Protein 1Z1S (pdb70)

Sequence (136 aa):
NLYFQGHHMMNAKEILVHSLRRLLENGDARGWCDLFHPEEGVLEFPYAPPGWKKTRFEEGRETIWAHMMRLFPEEHLTVRRFTDVQQFYETADPDLAIGEFHGDGVATVSGGKLAQDYISVLRRTRDGQILLYRDFWNPLRHLEALG

Organism: Pseudomonas aeruginosa (strain ATCC 15692 / DSM 22644 / CIP 104116 / JCM 14847 / LMG 12228 / 1C / PRS 101 / PAO1) (NCBI:txid208964)

Foldseek 3Di:
DVVDDFAAFPLRLVVVLLVCVLVLNQVVNLVQADQQAKEAEPDAPPPDDGIATGSVSSVVVRVCSVQFKNKDKDDWDWDDDPGSQWTWTKIWMWIAGNPVRAIATKIWIWIFGHDRRHTRYTHIYIDNVRVVRRVD

Radius of gyration: 14.61 Å; Cα contacts (8 Å, |Δi|>4): 300; chains: 1; bounding box: 35×46×28 Å

Solvent-accessible surface area: 8040 Å² total; per-residue (Å²): 157,132,187,172,127,64,134,63,47,0,73,84,1,0,76,73,0,9,138,21,20,60,79,21,58,5,74,14,7,0,78,28,0,30,71,136,0,16,5,22,30,41,120,23,6,126,87,105,112,54,106,18,101,14,54,90,54,2,48,64,113,34,135,104,31,64,115,96,32,65,3,164,30,69,134,25,143,51,116,140,45,116,74,95,50,44,2,44,0,73,13,49,0,68,10,61,9,77,127,54,47,14,174,6,36,2,76,26,61,0,25,0,135,6,117,85,17,60,0,51,27,6,80,18,38,20,60,35,126,89,36,81,125,1,73,75

B-factor: mean 23.99, std 10.13, range [10.38, 87.15]

Structure (mmCIF, N/CA/C/O backbone):
data_1Z1S
#
_entry.id   1Z1S
#
_cell.length_a   54.713
_cell.length_b   54.713
_cell.length_c   92.121
_cell.angle_alpha   90.00
_cell.angle_beta   90.00
_cell.angle_gamma   120.00
#
_symmetry.space_group_name_H-M   'P 32 2 1'
#
loop_
_entity.id
_entity.type
_entity.pdbx_description
1 polymer 'Hypothetical Protein PA3332'
2 non-polymer 'MAGNESIUM ION'
3 non-polymer 'TRIETHYLENE GLYCOL'
4 water water
#
loop_
_atom_site.group_PDB
_atom_site.id
_atom_site.type_symbol
_atom_site.label_atom_id
_atom_site.label_alt_id
_atom_site.label_comp_id
_atom_site.label_asym_id
_atom_site.label_entity_id
_atom_site.label_seq_id
_atom_site.pdbx_PDB_ins_code
_atom_site.Cartn_x
_atom_site.Cartn_y
_atom_site.Cartn_z
_atom_site.occupancy
_atom_site.B_iso_or_equiv
_atom_site.auth_seq_id
_atom_site.auth_comp_id
_atom_site.auth_asym_id
_atom_site.auth_atom_id
_atom_site.pdbx_PDB_model_num
ATOM 1 N N . ASN A 1 16 ? 34.665 -10.986 45.183 1.00 28.25 -6 ASN A N 1
ATOM 2 C CA . ASN A 1 16 ? 35.432 -9.754 44.816 1.00 27.94 -6 ASN A CA 1
ATOM 3 C C . ASN A 1 16 ? 34.951 -8.401 45.371 1.00 26.06 -6 ASN A C 1
ATOM 4 O O . ASN A 1 16 ? 35.788 -7.693 45.901 1.00 25.77 -6 ASN A O 1
ATOM 9 N N . LEU A 1 17 ? 33.665 -8.013 45.271 1.00 23.70 -5 LEU A N 1
ATOM 10 C CA . LEU A 1 17 ? 33.271 -6.716 45.905 1.00 22.18 -5 LEU A CA 1
ATOM 11 C C . LEU A 1 17 ? 33.371 -6.765 47.432 1.00 21.52 -5 LEU A C 1
ATOM 12 O O . LEU A 1 17 ? 33.405 -5.714 48.093 1.00 21.02 -5 LEU A O 1
ATOM 17 N N . TYR A 1 18 ? 33.432 -7.978 47.983 1.00 20.91 -4 TYR A N 1
ATOM 18 C CA . TYR A 1 18 ? 33.705 -8.139 49.415 1.00 21.15 -4 TYR A CA 1
ATOM 19 C C . TYR A 1 18 ? 35.190 -8.356 49.676 1.00 21.24 -4 TYR A C 1
ATOM 20 O O . TYR A 1 18 ? 35.608 -8.473 50.825 1.00 21.03 -4 TYR A O 1
ATOM 29 N N . PHE A 1 19 ? 35.977 -8.457 48.604 1.00 21.50 -3 PHE A N 1
ATOM 30 C CA . PHE A 1 19 ? 37.397 -8.774 48.725 1.00 22.63 -3 PHE A CA 1
ATOM 31 C C . PHE A 1 19 ? 38.173 -7.916 47.757 1.00 22.35 -3 PHE A C 1
ATOM 32 O O . PHE A 1 19 ? 38.909 -8.403 46.898 1.00 22.78 -3 PHE A O 1
ATOM 40 N N . GLN A 1 20 ? 37.976 -6.612 47.892 1.00 22.83 -2 GLN A N 1
ATOM 41 C CA . GLN A 1 20 ? 38.542 -5.668 46.948 1.00 23.69 -2 GLN A CA 1
ATOM 42 C C . GLN A 1 20 ? 39.984 -5.381 47.263 1.00 25.03 -2 GLN A C 1
ATOM 43 O O . GLN A 1 20 ? 40.403 -5.409 48.428 1.00 26.77 -2 GLN A O 1
ATOM 49 N N . GLY A 1 21 ? 40.734 -5.194 46.185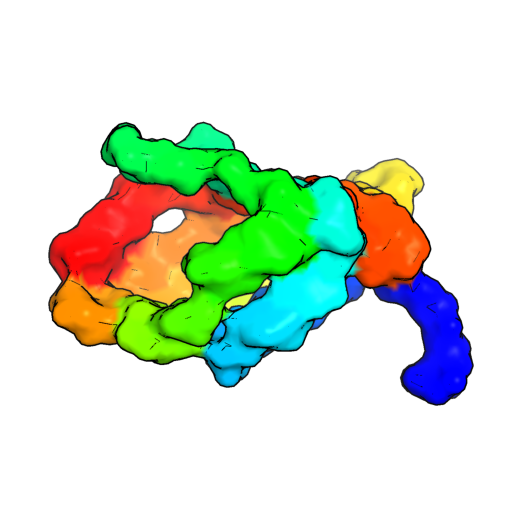 1.00 25.99 -1 GLY A N 1
ATOM 50 C CA . GLY A 1 21 ? 41.944 -4.404 46.200 1.00 25.77 -1 GLY A CA 1
ATOM 51 C C . GLY A 1 21 ? 41.460 -2.970 46.074 1.00 25.40 -1 GLY A C 1
ATOM 52 O O . GLY A 1 21 ? 40.292 -2.703 45.736 1.00 27.23 -1 GLY A O 1
ATOM 53 N N A HIS A 1 22 ? 42.386 -2.055 46.322 0.50 24.51 0 HIS A N 1
ATOM 54 N N B HIS A 1 22 ? 42.307 -2.007 46.370 0.50 24.39 0 HIS A N 1
ATOM 55 C CA A HIS A 1 22 ? 42.118 -0.631 46.267 0.50 22.95 0 HIS A CA 1
ATOM 56 C CA B HIS A 1 22 ? 41.831 -0.634 46.295 0.50 22.56 0 HIS A CA 1
ATOM 57 C C A HIS A 1 22 ? 41.777 -0.193 44.838 0.50 21.89 0 HIS A C 1
ATOM 58 C C B HIS A 1 22 ? 41.424 -0.274 44.847 0.50 21.36 0 HIS A C 1
ATOM 59 O O A HIS A 1 22 ? 42.416 -0.634 43.877 0.50 21.92 0 HIS A O 1
ATOM 60 O O B HIS A 1 22 ? 41.849 -0.941 43.895 0.50 21.32 0 HIS A O 1
ATOM 73 N N A MET A 1 23 ? 40.751 0.649 44.703 0.50 20.60 1 MET A N 1
ATOM 74 N N B MET A 1 23 ? 40.572 0.743 44.690 0.50 19.63 1 MET A N 1
ATOM 75 C CA A MET A 1 23 ? 40.387 1.223 43.403 0.50 18.95 1 MET A CA 1
ATOM 76 C CA B MET A 1 23 ? 40.252 1.282 43.354 0.50 17.74 1 MET A CA 1
ATOM 77 C C A MET A 1 23 ? 41.600 1.889 42.762 0.50 19.57 1 MET A C 1
ATOM 78 C C B MET A 1 23 ? 41.498 1.954 42.754 0.50 18.88 1 MET A C 1
ATOM 79 O O A MET A 1 23 ? 42.473 2.408 43.461 0.50 19.57 1 MET A O 1
ATOM 80 O O B MET A 1 23 ? 42.304 2.534 43.483 0.50 19.11 1 MET A O 1
ATOM 89 N N . ASN A 1 24 ? 41.673 1.859 41.430 1.00 19.07 2 ASN A N 1
ATOM 90 C CA . ASN A 1 24 ? 42.693 2.646 40.724 1.00 19.49 2 ASN A CA 1
ATOM 91 C C . ASN A 1 24 ? 42.088 3.992 40.346 1.00 18.56 2 ASN A C 1
ATOM 92 O O . ASN A 1 24 ? 40.886 4.229 40.561 1.00 18.64 2 ASN A O 1
ATOM 97 N N . ALA A 1 25 ? 42.910 4.882 39.801 1.00 18.73 3 ALA A N 1
ATOM 98 C CA . ALA A 1 25 ? 42.428 6.247 39.556 1.00 18.27 3 ALA A CA 1
ATOM 99 C C . ALA A 1 25 ? 41.286 6.310 38.523 1.00 18.91 3 ALA A C 1
ATOM 100 O O . ALA A 1 25 ? 40.370 7.099 38.674 1.00 17.84 3 ALA A O 1
ATOM 102 N N . LYS A 1 26 ? 41.339 5.484 37.478 1.00 18.57 4 LYS A N 1
ATOM 103 C CA . LYS A 1 26 ? 40.228 5.436 36.512 1.00 19.08 4 LYS A CA 1
ATOM 104 C C . LYS A 1 26 ? 38.908 5.075 37.180 1.00 18.43 4 LYS A C 1
ATOM 105 O O . LYS A 1 26 ? 37.881 5.741 36.996 1.00 18.26 4 LYS A O 1
ATOM 111 N N . GLU A 1 27 ? 38.945 4.009 37.978 1.00 18.21 5 GLU A N 1
ATOM 112 C CA . GLU A 1 27 ? 37.762 3.547 38.695 1.00 18.79 5 GLU A CA 1
ATOM 113 C C . GLU A 1 27 ? 37.201 4.634 39.629 1.00 17.64 5 GLU A C 1
ATOM 114 O O . GLU A 1 27 ? 35.991 4.831 39.717 1.00 18.76 5 GLU A O 1
ATOM 120 N N . ILE A 1 28 ? 38.097 5.339 40.315 1.00 16.91 6 ILE A N 1
ATOM 121 C CA . ILE A 1 28 ? 37.663 6.385 41.236 1.00 17.57 6 ILE A CA 1
ATOM 122 C C . ILE A 1 28 ? 36.998 7.528 40.477 1.00 16.55 6 ILE A C 1
ATOM 123 O O . ILE A 1 28 ? 35.950 8.046 40.901 1.00 16.73 6 ILE A O 1
ATOM 128 N N . LEU A 1 29 ? 37.591 7.941 39.357 1.00 16.76 7 LEU A N 1
ATOM 129 C CA . LEU A 1 29 ? 36.958 9.036 38.639 1.00 16.51 7 LEU A CA 1
ATOM 130 C C . LEU A 1 29 ? 35.541 8.676 38.188 1.00 16.64 7 LEU A C 1
ATOM 131 O O . LEU A 1 29 ? 34.611 9.435 38.395 1.00 16.61 7 LEU A O 1
ATOM 136 N N . VAL A 1 30 ? 35.373 7.502 37.583 1.00 16.25 8 VAL A N 1
ATOM 137 C CA . VAL A 1 30 ? 34.056 7.099 37.088 1.00 16.92 8 VAL A CA 1
ATOM 138 C C . VAL A 1 30 ? 33.049 7.011 38.236 1.00 16.52 8 VAL A C 1
ATOM 139 O O . VAL A 1 30 ? 31.925 7.516 38.123 1.00 17.38 8 VAL A O 1
ATOM 143 N N . HIS A 1 31 ? 33.472 6.410 39.355 1.00 16.45 9 HIS A N 1
ATOM 144 C CA . HIS A 1 31 ? 32.593 6.245 40.514 1.00 17.32 9 HIS A CA 1
ATOM 145 C C . HIS A 1 31 ? 32.216 7.612 41.085 1.00 17.12 9 HIS A C 1
ATOM 146 O O . HIS A 1 31 ? 31.046 7.891 41.394 1.00 17.95 9 HIS A O 1
ATOM 153 N N . SER A 1 32 ? 33.215 8.483 41.205 1.00 16.93 10 SER A N 1
ATOM 154 C CA . SER A 1 32 ? 32.975 9.816 41.718 1.00 16.90 10 SER A CA 1
ATOM 155 C C . SER A 1 32 ? 31.910 10.585 40.907 1.00 16.41 10 SER A C 1
ATOM 156 O O . SER A 1 32 ? 31.030 11.263 41.473 1.00 16.74 10 SER A O 1
ATOM 159 N N . LEU A 1 33 ? 31.977 10.486 39.574 1.00 16.39 11 LEU A N 1
ATOM 160 C CA . LEU A 1 33 ? 30.995 11.175 38.729 1.00 16.51 11 LEU A CA 1
ATOM 161 C C . LEU A 1 33 ? 29.573 10.627 38.953 1.00 17.14 11 LEU A C 1
ATOM 162 O O . LEU A 1 33 ? 28.608 11.403 38.966 1.00 16.93 11 LEU A O 1
ATOM 167 N N A ARG A 1 34 ? 29.445 9.312 39.136 0.50 17.40 12 ARG A N 1
ATOM 168 N N B ARG A 1 34 ? 29.451 9.312 39.143 0.50 17.51 12 ARG A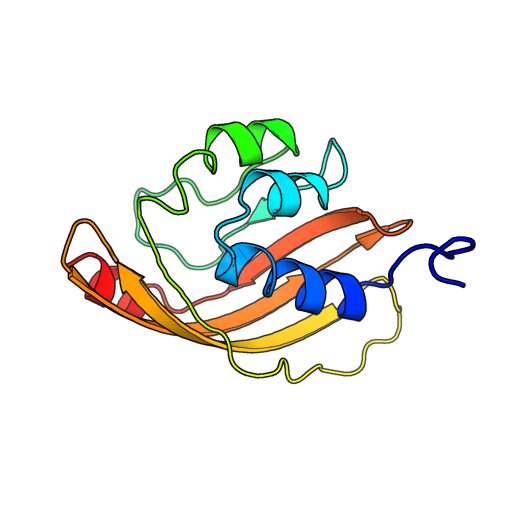 N 1
ATOM 169 C CA A ARG A 1 34 ? 28.136 8.738 39.439 0.50 17.95 12 ARG A CA 1
ATOM 170 C CA B ARG A 1 34 ? 28.153 8.711 39.454 0.50 18.18 12 ARG A CA 1
ATOM 171 C C A ARG A 1 34 ? 27.589 9.305 40.747 0.50 17.55 12 ARG A C 1
ATOM 172 C C B ARG A 1 34 ? 27.590 9.280 40.749 0.50 17.69 12 ARG A C 1
ATOM 173 O O A ARG A 1 34 ? 26.402 9.656 40.840 0.50 18.24 12 ARG A O 1
ATOM 174 O O B ARG A 1 34 ? 26.397 9.603 40.835 0.50 18.43 12 ARG A O 1
ATOM 189 N N . LEU A 1 35 ? 28.459 9.421 41.748 1.00 17.06 13 LEU A N 1
ATOM 190 C CA . LEU A 1 35 ? 28.039 9.995 43.044 1.00 17.65 13 LEU A CA 1
ATOM 191 C C . LEU A 1 35 ? 27.516 11.407 42.862 1.00 17.89 13 LEU A C 1
ATOM 192 O O . LEU A 1 35 ? 26.486 11.786 43.443 1.00 18.45 13 LEU A O 1
ATOM 197 N N . LEU A 1 36 ? 28.183 12.202 42.033 1.00 17.17 14 LEU A N 1
ATOM 198 C CA . LEU A 1 36 ? 27.674 13.554 41.792 1.00 17.31 14 LEU A CA 1
ATOM 199 C C . LEU A 1 36 ? 26.316 13.526 41.080 1.00 17.34 14 LEU A C 1
ATOM 200 O O . LEU A 1 36 ? 25.404 14.290 41.426 1.00 16.99 14 LEU A O 1
ATOM 205 N N . GLU A 1 37 ? 26.170 12.632 40.101 1.00 16.77 15 GLU A N 1
ATOM 206 C CA . GLU A 1 37 ? 24.876 12.447 39.414 1.00 17.67 15 GLU A CA 1
ATOM 207 C C . GLU A 1 37 ? 23.769 12.148 40.427 1.00 18.26 15 GLU A C 1
ATOM 208 O O . GLU A 1 37 ? 22.646 12.637 40.293 1.00 19.30 15 GLU A O 1
ATOM 214 N N . ASN A 1 38 ? 24.103 11.363 41.445 1.00 17.63 16 ASN A N 1
ATOM 215 C CA . ASN A 1 38 ? 23.161 11.012 42.498 1.00 18.41 16 ASN A CA 1
ATOM 216 C C . ASN A 1 38 ? 22.955 12.072 43.565 1.00 18.35 16 ASN A C 1
ATOM 217 O O . ASN A 1 38 ? 22.163 11.863 44.490 1.00 19.13 16 ASN A O 1
ATOM 222 N N . GLY A 1 39 ? 23.701 13.172 43.492 1.00 18.59 17 GLY A N 1
ATOM 223 C CA . GLY A 1 39 ? 23.635 14.181 44.540 1.00 18.26 17 GLY A CA 1
ATOM 224 C C . GLY A 1 39 ? 24.270 13.749 45.847 1.00 18.26 17 GLY A C 1
ATOM 225 O O . GLY A 1 39 ? 23.987 14.336 46.903 1.00 19.40 17 GLY A O 1
ATOM 226 N N . ASP A 1 40 ? 25.110 12.716 45.798 1.00 18.01 18 ASP A N 1
ATOM 227 C CA . ASP A 1 40 ? 25.689 12.153 47.014 1.00 17.92 18 ASP A CA 1
ATOM 228 C C . ASP A 1 40 ? 26.971 12.895 47.329 1.00 18.05 18 ASP A C 1
ATOM 229 O O . ASP A 1 40 ? 28.073 12.377 47.125 1.00 18.38 18 ASP A O 1
ATOM 234 N N . ALA A 1 41 ? 26.821 14.124 47.833 1.00 18.14 19 ALA A N 1
ATOM 235 C CA . ALA A 1 41 ? 27.990 14.938 48.155 1.00 18.30 19 ALA A CA 1
ATOM 236 C C . ALA A 1 41 ? 28.875 14.287 49.231 1.00 17.70 19 ALA A C 1
ATOM 237 O O . ALA A 1 41 ? 30.105 14.349 49.118 1.00 17.87 19 ALA A O 1
ATOM 239 N N . ARG A 1 42 ? 28.251 13.708 50.263 1.00 17.92 20 ARG A N 1
ATOM 240 C CA . ARG A 1 42 ? 29.031 13.083 51.329 1.00 17.42 20 ARG A CA 1
ATOM 241 C C . ARG A 1 42 ? 29.834 11.919 50.795 1.00 17.38 20 ARG A C 1
ATOM 242 O O . ARG A 1 42 ? 31.014 11.780 51.142 1.00 18.07 20 ARG A O 1
ATOM 250 N N . GLY A 1 43 ? 29.228 11.101 49.930 1.00 16.92 21 GLY A N 1
ATOM 251 C CA . GLY A 1 43 ? 29.936 9.931 49.384 1.00 17.32 21 GLY A CA 1
ATOM 252 C C . GLY A 1 43 ? 31.086 10.339 48.482 1.00 17.00 21 GLY A C 1
ATOM 253 O O . GLY A 1 43 ? 32.122 9.669 48.420 1.00 17.43 21 GLY A O 1
ATOM 254 N N . TRP A 1 44 ? 30.878 11.443 47.769 1.00 16.62 22 TRP A N 1
ATOM 255 C CA . TRP A 1 44 ? 31.918 11.992 46.900 1.00 16.85 22 TRP A CA 1
ATOM 256 C C . TRP A 1 44 ? 33.129 12.444 47.741 1.00 15.85 22 TRP A C 1
ATOM 257 O O . TRP A 1 44 ? 34.273 12.054 47.479 1.00 16.10 22 TRP A O 1
ATOM 268 N N . CYS A 1 45 ? 32.860 13.219 48.785 1.00 16.83 23 CYS A N 1
ATOM 269 C CA . CYS A 1 45 ? 33.940 13.672 49.676 1.00 16.52 23 CYS A CA 1
ATOM 270 C C . CYS A 1 45 ? 34.650 12.473 50.316 1.00 16.77 23 CYS A C 1
ATOM 271 O O . CYS A 1 45 ? 35.877 12.514 50.517 1.00 17.36 23 CYS A O 1
ATOM 274 N N . ASP A 1 46 ? 33.882 11.420 50.627 1.00 16.99 24 ASP A N 1
ATOM 275 C CA . ASP A 1 46 ? 34.446 10.218 51.266 1.00 17.13 24 ASP A CA 1
ATOM 276 C C . ASP A 1 46 ? 35.542 9.580 50.423 1.00 17.62 24 ASP A C 1
ATOM 277 O O . ASP A 1 46 ? 36.363 8.839 50.947 1.00 17.51 24 ASP A O 1
ATOM 282 N N . LEU A 1 47 ? 35.556 9.865 49.117 1.00 16.91 25 LEU A N 1
ATOM 283 C CA . LEU A 1 47 ? 36.553 9.266 48.228 1.00 16.80 25 LEU A CA 1
ATOM 284 C C . LEU A 1 47 ? 37.925 9.878 48.392 1.00 17.04 25 LEU A C 1
ATOM 285 O O . LEU A 1 47 ? 38.918 9.321 47.921 1.00 16.94 25 LEU A O 1
ATOM 290 N N . PHE A 1 48 ? 37.976 11.051 49.018 1.00 16.74 26 PHE A N 1
ATOM 291 C CA . PHE A 1 48 ? 39.248 11.715 49.260 1.00 16.78 26 PHE A CA 1
ATOM 292 C C . PHE A 1 48 ? 40.038 11.146 50.430 1.00 17.61 26 PHE A C 1
ATOM 293 O O . PHE A 1 48 ? 39.483 10.745 51.444 1.00 18.68 26 PHE A O 1
ATOM 301 N N . HIS A 1 49 ? 41.359 11.101 50.264 1.00 17.11 27 HIS A N 1
ATOM 302 C CA . HIS A 1 49 ? 42.261 10.893 51.402 1.00 17.97 27 HIS A CA 1
ATOM 303 C C . HIS A 1 49 ? 41.979 12.013 52.406 1.00 17.25 27 HIS A C 1
ATOM 304 O O . HIS A 1 49 ? 41.580 13.104 52.025 1.00 17.56 27 HIS A O 1
ATOM 311 N N . PRO A 1 50 ? 42.182 11.756 53.705 1.00 17.77 28 PRO A N 1
ATOM 312 C CA . PRO A 1 50 ? 41.970 12.833 54.684 1.00 17.97 28 PRO A CA 1
ATOM 313 C C . PRO A 1 50 ? 42.694 14.154 54.358 1.00 18.41 28 PRO A C 1
ATOM 314 O O . PRO A 1 50 ? 42.165 15.247 54.643 1.00 18.23 28 PRO A O 1
ATOM 318 N N A GLU A 1 51 ? 43.859 14.039 53.729 0.50 18.58 29 GLU A N 1
ATOM 319 N N B GLU A 1 51 ? 43.879 14.062 53.765 0.50 18.67 29 GLU A N 1
ATOM 320 C CA A GLU A 1 51 ? 44.666 15.200 53.326 0.50 19.37 29 GLU A CA 1
ATOM 321 C CA B GLU A 1 51 ? 44.611 15.265 53.334 0.50 19.33 29 GLU A CA 1
ATOM 322 C C A GLU A 1 51 ? 44.507 15.519 51.836 0.50 19.07 29 GLU A C 1
ATOM 323 C C B GLU A 1 51 ? 44.568 15.436 51.812 0.50 19.13 29 GLU A C 1
ATOM 324 O O A GLU A 1 51 ? 45.265 16.318 51.283 0.50 18.87 29 GLU A O 1
ATOM 325 O O B GLU A 1 51 ? 45.462 16.044 51.217 0.50 19.04 29 GLU A O 1
ATOM 336 N N . GLY A 1 52 ? 43.516 14.895 51.197 1.00 18.85 30 GLY A N 1
ATOM 337 C CA . GLY A 1 52 ? 43.297 15.057 49.738 1.00 18.11 30 GLY A CA 1
ATOM 338 C C . GLY A 1 52 ? 42.971 16.486 49.365 1.00 17.73 30 GLY A C 1
ATOM 339 O O . GLY A 1 52 ? 42.448 17.263 50.184 1.00 17.77 30 GLY A O 1
ATOM 340 N N . VAL A 1 53 ? 43.259 16.824 48.106 1.00 17.15 31 VAL A N 1
ATOM 341 C CA . VAL A 1 53 ? 43.133 18.193 47.632 1.00 17.56 31 VAL A CA 1
ATOM 342 C C . VAL A 1 53 ? 42.247 18.243 46.383 1.00 17.34 31 VAL A C 1
ATOM 343 O O . VAL A 1 53 ? 42.361 17.395 45.497 1.00 16.50 31 VAL A O 1
ATOM 347 N N . LEU A 1 54 ? 41.361 19.229 46.352 1.00 16.33 32 LEU A N 1
ATOM 348 C CA . LEU A 1 54 ? 40.564 19.543 45.149 1.00 16.88 32 LEU A CA 1
ATOM 349 C C . LEU A 1 54 ? 40.996 20.917 44.632 1.00 17.64 32 LEU A C 1
ATOM 350 O O . LEU A 1 54 ? 41.059 21.895 45.409 1.00 18.12 32 LEU A O 1
ATOM 355 N N . GLU A 1 55 ? 41.268 21.007 43.331 1.00 16.99 33 GLU A N 1
ATOM 356 C CA . GLU A 1 55 ? 41.749 22.249 42.695 1.00 18.37 33 GLU A CA 1
ATOM 357 C C . GLU A 1 55 ? 40.905 22.521 41.463 1.00 17.34 33 GLU A C 1
ATOM 358 O O . GLU A 1 55 ? 40.609 21.579 40.705 1.00 17.09 33 GLU A O 1
ATOM 364 N N . PHE A 1 56 ? 40.584 23.797 41.234 1.00 16.84 34 PHE A N 1
ATOM 365 C CA . PHE A 1 56 ? 40.014 24.234 39.961 1.00 17.27 34 PHE A CA 1
ATOM 366 C C . PHE A 1 56 ? 41.001 25.153 39.281 1.00 17.28 34 PHE A C 1
ATOM 367 O O . PHE A 1 56 ? 41.083 26.335 39.637 1.00 19.23 34 PHE A O 1
ATOM 375 N N . PRO A 1 57 ? 41.774 24.647 38.314 1.00 15.60 35 PRO A N 1
ATOM 376 C CA . PRO A 1 57 ? 42.754 25.544 37.687 1.00 16.20 35 PRO A CA 1
ATOM 377 C C . PRO A 1 57 ? 42.158 26.749 36.986 1.00 16.01 35 PRO A C 1
ATOM 378 O O . PRO A 1 57 ? 42.825 27.793 36.915 1.00 16.72 35 PRO A O 1
ATOM 382 N N . TYR A 1 58 ? 40.960 26.610 36.424 1.00 15.85 36 TYR A N 1
ATOM 383 C CA . TYR A 1 58 ? 40.292 27.715 35.727 1.00 15.65 36 TYR A CA 1
ATOM 384 C C . TYR A 1 58 ? 38.989 27.974 36.451 1.00 18.72 36 TYR A C 1
ATOM 385 O O . TYR A 1 58 ? 38.138 27.058 36.554 1.00 20.85 36 TYR A O 1
ATOM 394 N N . ALA A 1 59 ? 38.807 29.168 36.972 1.00 19.32 37 ALA A N 1
ATOM 395 C CA . ALA A 1 59 ? 37.606 29.435 37.745 1.00 19.56 37 ALA A CA 1
ATOM 396 C C . ALA A 1 59 ? 37.234 30.883 37.574 1.00 20.25 37 ALA A C 1
ATOM 397 O O . ALA A 1 59 ? 38.062 31.713 37.154 1.00 22.07 37 ALA A O 1
ATOM 399 N N . PRO A 1 60 ? 35.980 31.216 37.839 1.00 20.65 38 PRO A N 1
ATOM 400 C CA . PRO A 1 60 ? 35.681 32.656 37.815 1.00 20.44 38 PRO A CA 1
ATOM 401 C C . PRO A 1 60 ? 36.621 33.423 38.781 1.00 21.3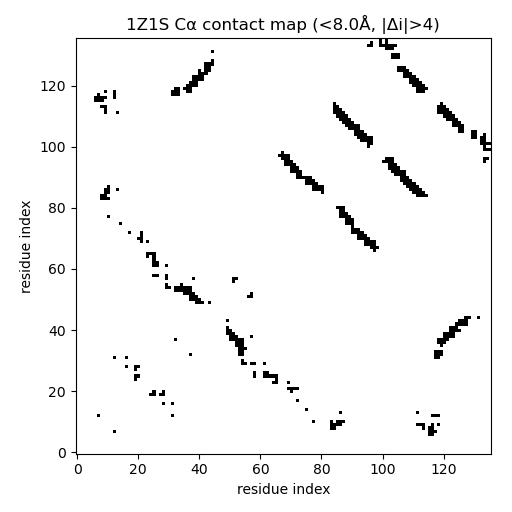1 38 PRO A C 1
ATOM 402 O O . PRO A 1 60 ? 37.031 32.872 39.812 1.00 19.57 38 PRO A O 1
ATOM 406 N N . PRO A 1 61 ? 36.974 34.687 38.443 1.00 21.59 39 PRO A N 1
ATOM 407 C CA . PRO A 1 61 ? 37.833 35.412 39.392 1.00 21.09 39 PRO A CA 1
ATOM 408 C C . PRO A 1 61 ? 37.089 35.631 40.698 1.00 19.30 39 PRO A C 1
ATOM 409 O O . PRO A 1 61 ? 35.863 35.748 40.712 1.00 19.68 39 PRO A O 1
ATOM 413 N N . GLY A 1 62 ? 37.823 35.611 41.799 1.00 18.19 40 GLY A N 1
ATOM 414 C CA . GLY A 1 62 ? 37.196 35.851 43.091 1.00 17.97 40 GLY A CA 1
ATOM 415 C C . GLY A 1 62 ? 36.753 34.602 43.810 1.00 18.21 40 GLY A C 1
ATOM 416 O O . GLY A 1 62 ? 36.273 34.674 44.949 1.00 19.15 40 GLY A O 1
ATOM 417 N N . TRP A 1 63 ? 36.884 33.457 43.144 1.00 18.53 41 TRP A N 1
ATOM 418 C CA . TRP A 1 63 ? 36.541 32.191 43.761 1.00 18.51 41 TRP A CA 1
ATOM 419 C C . TRP A 1 63 ? 37.725 31.582 44.494 1.00 18.80 41 TRP A C 1
ATOM 420 O O . TRP A 1 63 ? 38.888 31.858 44.131 1.00 19.55 41 TRP A O 1
ATOM 431 N N A LYS A 1 64 ? 37.460 30.767 45.516 0.50 18.22 42 LYS A N 1
ATOM 432 N N B LYS A 1 64 ? 37.437 30.780 45.526 0.50 18.18 42 LYS A N 1
ATOM 433 C CA A LYS A 1 64 ? 38.521 29.971 46.129 0.50 18.05 42 LYS A CA 1
ATOM 434 C CA B LYS A 1 64 ? 38.439 29.899 46.116 0.50 18.03 42 LYS A CA 1
ATOM 435 C C A LYS A 1 64 ? 38.694 28.711 45.309 0.50 18.07 42 LYS A C 1
ATOM 436 C C B LYS A 1 64 ? 38.661 28.771 45.140 0.50 18.27 42 LYS A C 1
ATOM 437 O O A LYS A 1 64 ? 37.727 27.960 45.118 0.50 17.59 42 LYS A O 1
ATOM 438 O O B LYS A 1 64 ? 37.699 28.156 44.662 0.50 18.15 42 LYS A O 1
ATOM 449 N N . THR A 1 65 ? 39.916 28.481 44.825 1.00 17.28 43 THR A N 1
ATOM 450 C CA . THR A 1 65 ? 40.172 27.455 43.807 1.00 17.58 43 THR A CA 1
ATOM 451 C C . THR A 1 65 ? 41.047 26.275 44.243 1.00 16.93 43 THR A C 1
ATOM 452 O O . THR A 1 65 ? 41.466 25.446 43.423 1.00 18.08 43 THR A O 1
ATOM 456 N N . ARG A 1 66 ? 41.337 26.196 45.530 1.00 15.26 44 ARG A N 1
ATOM 457 C CA . ARG A 1 66 ? 42.017 25.024 46.069 1.00 16.24 44 ARG A CA 1
ATOM 458 C C . ARG A 1 66 ? 41.466 24.760 47.456 1.00 15.96 44 ARG A C 1
ATOM 459 O O . ARG A 1 66 ? 41.355 25.672 48.248 1.00 16.07 44 ARG A O 1
ATOM 467 N N . PHE A 1 67 ? 41.129 23.500 47.730 1.00 14.98 45 PHE A N 1
ATOM 468 C CA . PHE A 1 67 ? 40.558 23.066 49.008 1.00 15.70 45 PHE A CA 1
ATOM 469 C C . PHE A 1 67 ? 41.388 21.907 49.507 1.00 16.13 45 PHE A C 1
ATOM 470 O O . PHE A 1 67 ? 41.495 20.875 48.822 1.00 16.84 45 PHE A O 1
ATOM 478 N N A GLU A 1 68 ? 42.017 22.083 50.665 0.50 15.84 46 GLU A N 1
ATOM 479 N N B GLU A 1 68 ? 42.003 22.071 50.684 0.50 16.62 46 GLU A N 1
ATOM 480 C CA A GLU A 1 68 ? 42.869 21.039 51.207 0.50 16.25 46 GLU A CA 1
ATOM 481 C CA B GLU A 1 68 ? 42.941 21.078 51.227 0.50 17.85 46 GLU A CA 1
ATOM 482 C C A GLU A 1 68 ? 42.176 20.354 52.354 0.50 16.80 46 GLU A C 1
ATOM 483 C C B GLU A 1 68 ? 42.335 20.331 52.419 0.50 17.60 46 GLU A C 1
ATOM 484 O O A GLU A 1 68 ? 41.728 21.013 53.309 0.50 17.24 46 GLU A O 1
ATOM 485 O O B GLU A 1 68 ? 42.096 20.932 53.483 0.50 17.81 46 GLU A O 1
ATOM 496 N N . GLY A 1 69 ? 42.087 19.036 52.234 1.00 17.53 47 GLY A N 1
ATOM 497 C CA . GLY A 1 69 ? 41.575 18.163 53.295 1.00 17.67 47 GLY A CA 1
ATOM 498 C C . GLY A 1 69 ? 40.175 17.707 52.970 1.00 18.16 47 GLY A C 1
ATOM 499 O O . GLY A 1 69 ? 39.347 18.493 52.547 1.00 18.18 47 GLY A O 1
ATOM 500 N N . ARG A 1 70 ? 39.914 16.420 53.201 1.00 17.74 48 ARG A N 1
ATOM 501 C CA . ARG A 1 70 ? 38.607 15.851 52.903 1.00 18.02 48 ARG A CA 1
ATOM 502 C C . ARG A 1 70 ? 37.484 16.624 53.563 1.00 17.53 48 ARG A C 1
ATOM 503 O O . ARG A 1 70 ? 36.473 16.886 52.939 1.00 17.08 48 ARG A O 1
ATOM 511 N N . GLU A 1 71 ? 37.670 16.982 54.831 1.00 18.40 49 GLU A N 1
ATOM 512 C CA . GLU A 1 71 ? 36.570 17.587 55.552 1.00 17.98 49 GLU A CA 1
ATOM 513 C C . GLU A 1 71 ? 36.413 19.066 55.252 1.00 18.50 49 GLU A C 1
ATOM 514 O O . GLU A 1 71 ? 35.321 19.608 55.393 1.00 19.67 49 GLU A O 1
ATOM 520 N N . THR A 1 72 ? 37.502 19.712 54.830 1.00 19.07 50 THR A N 1
ATOM 521 C CA . THR A 1 72 ? 37.408 21.051 54.256 1.00 18.96 50 THR A CA 1
ATOM 522 C C . THR A 1 72 ? 36.583 21.037 52.967 1.00 19.19 50 THR A C 1
ATOM 523 O O . THR A 1 72 ? 35.716 21.890 52.766 1.00 19.26 50 THR A O 1
ATOM 527 N N . ILE A 1 73 ? 36.831 20.043 52.114 1.00 17.94 51 ILE A N 1
ATOM 528 C CA . ILE A 1 73 ? 36.012 19.838 50.920 1.00 18.82 51 ILE A CA 1
ATOM 529 C C . ILE A 1 73 ? 34.541 19.627 51.293 1.00 19.03 51 ILE A C 1
ATOM 530 O O . ILE A 1 73 ? 33.644 20.283 50.736 1.00 19.60 51 ILE A O 1
ATOM 535 N N . TRP A 1 74 ? 34.279 18.776 52.286 1.00 17.72 52 TRP A N 1
ATOM 536 C CA . TRP A 1 74 ? 32.910 18.578 52.740 1.00 18.85 52 TRP A CA 1
ATOM 537 C C . TRP A 1 74 ? 32.262 19.875 53.205 1.00 20.33 52 TRP A C 1
ATOM 538 O O . TRP A 1 74 ? 31.103 20.141 52.901 1.00 21.09 52 TRP A O 1
ATOM 549 N N . ALA A 1 75 ? 32.999 20.676 53.967 1.00 21.01 53 ALA A N 1
ATOM 550 C CA . ALA A 1 75 ? 32.411 21.910 54.507 1.00 22.11 53 ALA A CA 1
ATOM 551 C C . ALA A 1 75 ? 31.845 22.775 53.398 1.00 23.03 53 ALA A C 1
ATOM 552 O O . ALA A 1 75 ? 30.915 23.561 53.618 1.00 23.57 53 ALA A O 1
ATOM 554 N N . HIS A 1 76 ? 32.447 22.646 52.224 1.00 22.75 54 HIS A N 1
ATOM 555 C CA . HIS A 1 76 ? 32.052 23.411 51.051 1.00 24.01 54 HIS A CA 1
ATOM 556 C C . HIS A 1 76 ? 31.194 22.637 50.035 1.00 24.02 54 HIS A C 1
ATOM 557 O O . HIS A 1 76 ? 30.864 23.174 48.989 1.00 22.67 54 HIS A O 1
ATOM 564 N N A MET A 1 77 ? 30.841 21.390 50.350 0.50 24.15 55 MET A N 1
ATOM 565 N N B MET A 1 77 ? 30.830 21.397 50.357 0.50 24.94 55 MET A N 1
ATOM 566 C CA A MET A 1 77 ? 30.067 20.531 49.429 0.50 24.51 55 MET A CA 1
ATOM 567 C CA B MET A 1 77 ? 30.072 20.554 49.419 0.50 25.84 55 MET A CA 1
ATOM 568 C C A MET A 1 77 ? 28.683 20.125 49.901 0.50 26.31 55 MET A C 1
ATOM 569 C C B MET A 1 77 ? 28.736 20.017 49.933 0.50 27.12 55 MET A C 1
ATOM 570 O O A MET A 1 77 ? 27.883 19.629 49.101 0.50 26.91 55 MET A O 1
ATOM 571 O O B MET A 1 77 ? 28.008 19.351 49.187 0.50 27.40 55 MET A O 1
ATOM 580 N N . ARG A 1 78 ? 28.408 20.307 51.188 1.00 27.43 56 ARG A N 1
ATOM 581 C CA . ARG A 1 78 ? 27.173 19.801 51.814 1.00 29.57 56 ARG A CA 1
ATOM 582 C C . ARG A 1 78 ? 25.910 20.027 50.971 1.00 30.00 56 ARG A C 1
ATOM 583 O O . ARG A 1 78 ? 25.098 19.115 50.810 1.00 31.95 56 ARG A O 1
ATOM 591 N N . LEU A 1 79 ? 25.749 21.236 50.445 1.00 30.26 57 LEU A N 1
ATOM 592 C CA . LEU A 1 79 ? 24.489 21.618 49.805 1.00 30.01 57 LEU A CA 1
ATOM 593 C C . LEU A 1 79 ? 24.496 21.417 48.277 1.00 29.50 57 LEU A C 1
ATOM 594 O O . LEU A 1 79 ? 23.658 21.960 47.559 1.00 29.43 57 LEU A O 1
ATOM 599 N N . PHE A 1 80 ? 25.442 20.626 47.785 1.00 28.46 58 PHE A N 1
ATOM 600 C CA . PHE A 1 80 ? 25.610 20.453 46.340 1.00 27.43 58 PHE A CA 1
ATOM 601 C C . PHE A 1 80 ? 24.311 20.074 45.644 1.00 27.18 58 PHE A C 1
ATOM 602 O O . PHE A 1 80 ? 23.974 20.692 44.640 1.00 25.90 58 PHE A O 1
ATOM 610 N N . PRO A 1 81 ? 23.582 19.055 46.152 1.00 28.11 59 PRO A N 1
ATOM 611 C CA . PRO A 1 81 ? 22.377 18.665 45.414 1.00 28.96 59 PRO A CA 1
ATOM 612 C C . PRO A 1 81 ? 21.295 19.739 45.332 1.00 29.02 59 PRO A C 1
ATOM 613 O O . PRO A 1 81 ? 20.443 19.683 44.441 1.00 30.33 59 PRO A O 1
ATOM 617 N N A GLU A 1 82 ? 21.342 20.710 46.239 0.50 29.03 60 GLU A N 1
ATOM 618 N N B GLU A 1 82 ? 21.319 20.704 46.243 0.50 29.24 60 GLU A N 1
ATOM 619 C CA A GLU A 1 82 ? 20.408 21.838 46.229 0.50 28.79 60 GLU A CA 1
ATOM 620 C CA B GLU A 1 82 ? 20.357 21.800 46.187 0.50 29.29 60 GLU A CA 1
ATOM 621 C C A GLU A 1 82 ? 20.835 22.952 45.267 0.50 28.25 60 GLU A C 1
ATOM 622 C C B GLU A 1 82 ? 20.730 22.823 45.099 0.50 28.47 60 GLU A C 1
ATOM 623 O O A GLU A 1 82 ? 20.153 23.972 45.129 0.50 28.16 60 GLU A O 1
ATOM 624 O O B GLU A 1 82 ? 19.898 23.645 44.709 0.50 28.40 60 GLU A O 1
ATOM 635 N N . HIS A 1 83 ? 21.970 22.759 44.606 1.00 27.65 61 HIS A N 1
ATOM 636 C CA . HIS A 1 83 ? 22.487 23.756 43.664 1.00 26.86 61 HIS A CA 1
ATOM 637 C C . HIS A 1 83 ? 22.614 23.272 42.227 1.00 26.24 61 HIS A C 1
ATOM 638 O O . HIS A 1 83 ? 22.638 24.086 41.298 1.00 26.10 61 HIS A O 1
ATOM 645 N N . LEU A 1 84 ? 22.725 21.957 42.048 1.00 24.67 62 LEU A N 1
ATOM 646 C CA . LEU A 1 84 ? 23.029 21.393 40.734 1.00 24.07 62 LEU A CA 1
ATOM 647 C C . LEU A 1 84 ? 22.497 19.981 40.608 1.00 23.80 62 LEU A C 1
ATOM 648 O O . LEU A 1 84 ? 22.635 19.174 41.531 1.00 23.32 62 LEU A O 1
ATOM 653 N N . THR A 1 85 ? 21.860 19.707 39.475 1.00 22.80 63 THR A N 1
ATOM 654 C CA . THR A 1 85 ? 21.576 18.351 39.037 1.00 23.45 63 THR A CA 1
ATOM 655 C C . THR A 1 85 ? 22.377 18.217 37.744 1.00 21.99 63 THR A C 1
ATOM 656 O O . THR A 1 85 ? 22.387 19.134 36.908 1.00 22.06 63 THR A O 1
ATOM 660 N N . VAL A 1 86 ? 23.082 17.106 37.596 1.00 20.77 64 VAL A N 1
ATOM 661 C CA . VAL A 1 86 ? 24.010 16.961 36.481 1.00 20.15 64 VAL A CA 1
ATOM 662 C C . VAL A 1 86 ? 24.110 15.512 36.040 1.00 19.50 64 VAL A C 1
ATOM 663 O O . VAL A 1 86 ? 23.981 14.585 36.864 1.00 19.40 64 VAL A O 1
ATOM 667 N N A ARG A 1 87 ? 24.308 15.323 34.740 0.50 18.83 65 ARG A N 1
ATOM 668 N N B ARG A 1 87 ? 24.298 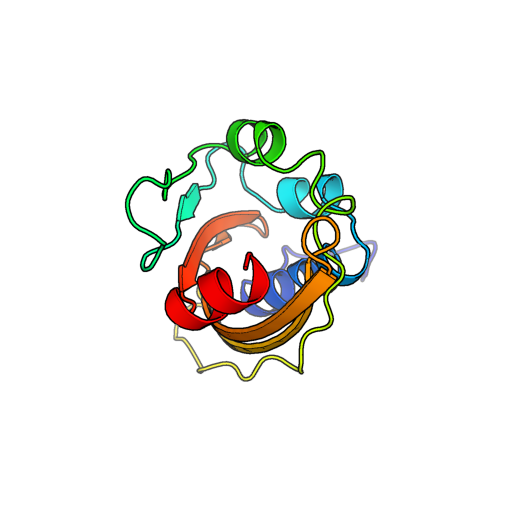15.309 34.742 0.50 19.00 65 ARG A N 1
ATOM 669 C CA A ARG A 1 87 ? 24.578 14.019 34.141 0.50 18.57 65 ARG A CA 1
ATOM 670 C CA B ARG A 1 87 ? 24.591 13.991 34.189 0.50 18.88 65 ARG A CA 1
ATOM 671 C C A ARG A 1 87 ? 25.854 14.132 33.309 0.50 17.91 65 ARG A C 1
ATOM 672 C C B ARG A 1 87 ? 25.824 14.102 33.290 0.50 18.09 65 ARG A C 1
ATOM 673 O O A ARG A 1 87 ? 26.022 15.096 32.569 0.50 18.21 65 ARG A O 1
ATOM 674 O O B ARG A 1 87 ? 25.927 15.028 32.489 0.50 18.33 65 ARG A O 1
ATOM 689 N N . PHE A 1 88 ? 26.747 13.158 33.429 1.00 17.46 66 PHE A N 1
ATOM 690 C CA . PHE A 1 88 ? 28.003 13.179 32.659 1.00 17.41 66 PHE A CA 1
ATOM 691 C C . PHE A 1 88 ? 28.044 12.104 31.575 1.00 18.53 66 PHE A C 1
ATOM 692 O O . PHE A 1 88 ? 27.497 10.998 31.744 1.00 18.79 66 PHE A O 1
ATOM 700 N N . THR A 1 89 ? 28.712 12.428 30.475 1.00 18.23 67 THR A N 1
ATOM 701 C CA . THR A 1 89 ? 28.977 11.436 29.430 1.00 19.64 67 THR A CA 1
ATOM 702 C C . THR A 1 89 ? 30.063 10.467 29.891 1.00 19.73 67 THR A C 1
ATOM 703 O O . THR A 1 89 ? 30.712 10.707 30.919 1.00 20.07 67 THR A O 1
ATOM 707 N N . ASP A 1 90 ? 30.248 9.355 29.165 1.00 20.31 68 ASP A N 1
ATOM 708 C CA . ASP A 1 90 ? 31.262 8.366 29.536 1.00 20.98 68 ASP A CA 1
ATOM 709 C C . ASP A 1 90 ? 32.657 8.994 29.464 1.00 19.58 68 ASP A C 1
ATOM 710 O O . ASP A 1 90 ? 32.962 9.715 28.506 1.00 20.41 68 ASP A O 1
ATOM 715 N N . VAL A 1 91 ? 33.489 8.723 30.463 1.00 18.82 69 VAL A N 1
ATOM 716 C CA . VAL A 1 91 ? 34.840 9.302 30.471 1.00 18.23 69 VAL A CA 1
ATOM 717 C C . VAL A 1 91 ? 35.708 8.654 29.393 1.00 18.74 69 VAL A C 1
ATOM 718 O O . VAL A 1 91 ? 35.752 7.407 29.271 1.00 19.64 69 VAL A O 1
ATOM 722 N N A GLN A 1 92 ? 36.359 9.500 28.594 0.50 18.62 70 GLN A N 1
ATOM 723 N N B GLN A 1 92 ? 36.387 9.507 28.629 0.50 18.12 70 GLN A N 1
ATOM 724 C CA A GLN A 1 92 ? 37.402 9.049 27.670 0.50 19.48 70 GLN A CA 1
ATOM 725 C CA B GLN A 1 92 ? 37.402 9.075 27.675 0.50 18.28 70 GLN A CA 1
ATOM 726 C C A GLN A 1 92 ? 38.758 9.244 28.336 0.50 18.38 70 GLN A C 1
ATOM 727 C C B GLN A 1 92 ? 38.777 9.250 28.317 0.50 17.83 70 GLN A C 1
ATOM 728 O O A GLN A 1 92 ? 39.189 10.374 28.576 0.50 18.43 70 GLN A O 1
ATOM 729 O O B GLN A 1 92 ? 39.238 10.373 28.530 0.50 17.83 70 GLN A O 1
ATOM 740 N N . PHE A 1 93 ? 39.422 8.140 28.664 1.00 17.52 71 PHE A N 1
ATOM 741 C CA . PHE A 1 93 ? 40.692 8.191 29.384 1.00 17.23 71 PHE A CA 1
ATOM 742 C C . PHE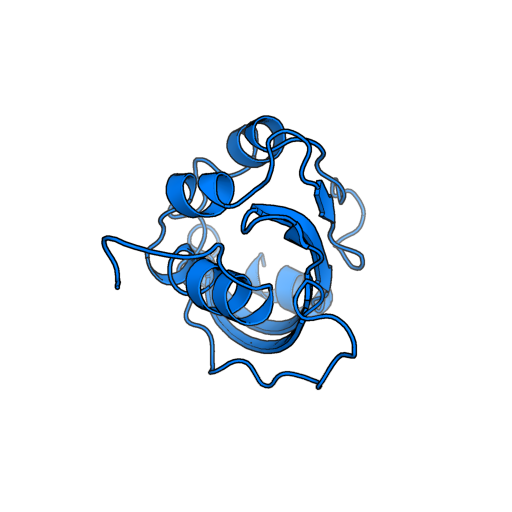 A 1 93 ? 41.917 8.187 28.488 1.00 17.40 71 PHE A C 1
ATOM 743 O O . PHE A 1 93 ? 41.959 7.470 27.474 1.00 19.24 71 PHE A O 1
ATOM 751 N N . TYR A 1 94 ? 42.922 8.963 28.867 1.00 16.95 72 TYR A N 1
ATOM 752 C CA . TYR A 1 94 ? 44.241 8.819 28.266 1.00 17.39 72 TYR A CA 1
ATOM 753 C C . TYR A 1 94 ? 44.974 7.737 29.014 1.00 18.87 72 TYR A C 1
ATOM 754 O O . TYR A 1 94 ? 44.863 7.644 30.231 1.00 19.87 72 TYR A O 1
ATOM 763 N N . GLU A 1 95 ? 45.749 6.929 28.304 1.00 19.15 73 GLU A N 1
ATOM 764 C CA . GLU A 1 95 ? 46.489 5.856 28.960 1.00 20.71 73 GLU A CA 1
ATOM 765 C C . GLU A 1 95 ? 47.766 6.357 29.667 1.00 20.20 73 GLU A C 1
ATOM 766 O O . GLU A 1 95 ? 48.671 6.886 29.017 1.00 20.68 73 GLU A O 1
ATOM 772 N N . THR A 1 96 ? 47.839 6.160 30.987 1.00 19.68 74 THR A N 1
ATOM 773 C CA . THR A 1 96 ? 48.970 6.621 31.791 1.00 19.47 74 THR A CA 1
ATOM 774 C C . THR A 1 96 ? 49.931 5.466 32.103 1.00 20.07 74 THR A C 1
ATOM 775 O O . THR A 1 96 ? 49.556 4.302 31.954 1.00 21.20 74 THR A O 1
ATOM 779 N N . ALA A 1 97 ? 51.149 5.790 32.549 1.00 20.63 75 ALA A N 1
ATOM 780 C CA . ALA A 1 97 ? 52.128 4.791 32.999 1.00 20.99 75 ALA A CA 1
ATOM 781 C C . ALA A 1 97 ? 51.725 4.176 34.336 1.00 21.56 75 ALA A C 1
ATOM 782 O O . ALA A 1 97 ? 51.962 2.989 34.578 1.00 22.81 75 ALA A O 1
ATOM 784 N N . ASP A 1 98 ? 51.140 4.999 35.205 1.00 21.37 76 ASP A N 1
ATOM 785 C CA . ASP A 1 98 ? 50.845 4.639 36.603 1.00 21.00 76 ASP A CA 1
ATOM 786 C C . ASP A 1 98 ? 49.326 4.551 36.839 1.00 21.18 76 ASP A C 1
ATOM 787 O O . ASP A 1 98 ? 48.621 5.523 36.613 1.00 20.42 76 ASP A O 1
ATOM 792 N N . PRO A 1 99 ? 48.823 3.398 37.323 1.00 20.91 77 PRO A N 1
ATOM 793 C CA . PRO A 1 99 ? 47.380 3.232 37.584 1.00 20.83 77 PRO A CA 1
ATOM 794 C C . PRO A 1 99 ? 46.832 4.225 38.608 1.00 20.02 77 PRO A C 1
ATOM 795 O O . PRO A 1 99 ? 45.620 4.421 38.675 1.00 19.80 77 PRO A O 1
ATOM 799 N N . ASP A 1 100 ? 47.726 4.810 39.405 1.00 19.69 78 ASP A N 1
ATOM 800 C CA . ASP A 1 100 ? 47.351 5.822 40.401 1.00 19.60 78 ASP A CA 1
ATOM 801 C C . ASP A 1 100 ? 47.294 7.246 39.821 1.00 18.97 78 ASP A C 1
ATOM 802 O O . ASP A 1 100 ? 47.215 8.228 40.572 1.00 18.57 78 ASP A O 1
ATOM 807 N N . LEU A 1 101 ? 47.393 7.352 38.496 1.00 17.35 79 LEU A N 1
ATOM 808 C CA . LEU A 1 101 ? 47.152 8.620 37.794 1.00 17.75 79 LEU A CA 1
ATOM 809 C C . LEU A 1 101 ? 46.112 8.343 36.731 1.00 17.36 79 LEU A C 1
ATOM 810 O O . LEU A 1 101 ? 46.266 7.409 35.951 1.00 17.35 79 LEU A O 1
ATOM 815 N N . ALA A 1 102 ? 45.047 9.145 36.710 1.00 16.34 80 ALA A N 1
ATOM 816 C CA . ALA A 1 102 ? 4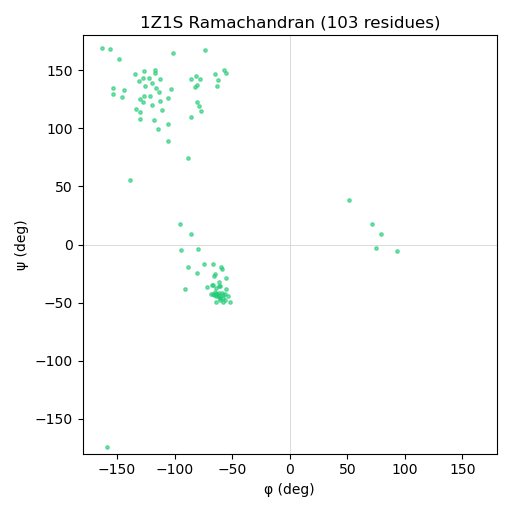4.097 9.100 35.603 1.00 16.86 80 ALA A CA 1
ATOM 817 C C . ALA A 1 102 ? 43.904 10.488 35.039 1.00 16.77 80 ALA A C 1
ATOM 818 O O . ALA A 1 102 ? 43.935 11.475 35.774 1.00 16.58 80 ALA A O 1
ATOM 820 N N . ILE A 1 103 ? 43.752 10.569 33.720 1.00 16.20 81 ILE A N 1
ATOM 821 C CA . ILE A 1 103 ? 43.440 11.818 33.055 1.00 16.89 81 ILE A CA 1
ATOM 822 C C . ILE A 1 103 ? 42.332 11.492 32.089 1.00 16.87 81 ILE A C 1
ATOM 823 O O . ILE A 1 103 ? 42.502 10.646 31.200 1.00 16.92 81 ILE A O 1
ATOM 828 N N . GLY A 1 104 ? 41.174 12.096 32.318 1.00 15.38 82 GLY A N 1
ATOM 829 C CA . GLY A 1 104 ? 39.973 11.788 31.546 1.00 16.02 82 GLY A CA 1
ATOM 830 C C . GLY A 1 104 ? 39.186 13.004 31.074 1.00 15.94 82 GLY A C 1
ATOM 831 O O . GLY A 1 104 ? 39.142 14.009 31.776 1.00 15.46 82 GLY A O 1
ATOM 832 N N . GLU A 1 105 ? 38.568 12.899 29.892 1.00 15.58 83 GLU A N 1
ATOM 833 C CA . GLU A 1 105 ? 37.716 13.960 29.364 1.00 15.03 83 GLU A CA 1
ATOM 834 C C . GLU A 1 105 ? 36.279 13.476 29.323 1.00 15.15 83 GLU A C 1
ATOM 835 O O . GLU A 1 105 ? 35.993 12.295 29.066 1.00 16.54 83 GLU A O 1
ATOM 841 N N . PHE A 1 106 ? 35.368 14.383 29.633 1.00 14.99 84 PHE A N 1
ATOM 842 C CA . PHE A 1 106 ? 33.931 14.092 29.630 1.00 15.53 84 PHE A CA 1
ATOM 843 C C . PHE A 1 106 ? 33.150 15.397 29.605 1.00 15.51 84 PHE A C 1
ATOM 844 O O . PHE A 1 106 ? 33.715 16.486 29.764 1.00 16.79 84 PHE A O 1
ATOM 852 N N . HIS A 1 107 ? 31.835 15.279 29.379 1.00 16.13 85 HIS A N 1
ATOM 853 C CA . HIS A 1 107 ? 30.967 16.405 29.237 1.00 16.08 85 HIS A CA 1
ATOM 854 C C . HIS A 1 107 ? 29.870 16.280 30.303 1.00 16.43 85 HIS A C 1
ATOM 855 O O . HIS A 1 107 ? 29.454 15.157 30.644 1.00 17.21 85 HIS A O 1
ATOM 862 N N . GLY A 1 108 ? 29.451 17.407 30.870 1.00 16.24 86 GLY A N 1
ATOM 863 C CA . GLY A 1 108 ? 28.323 17.398 31.794 1.00 16.88 86 GLY A CA 1
ATOM 864 C C . GLY A 1 108 ? 27.184 18.260 31.299 1.00 17.35 86 GLY A C 1
ATOM 865 O O . GLY A 1 108 ? 27.386 19.348 30.756 1.00 17.95 86 GLY A O 1
ATOM 866 N N . ASP A 1 109 ? 25.964 17.746 31.482 1.00 16.83 87 ASP A N 1
ATOM 867 C CA . ASP A 1 109 ? 24.738 18.504 31.218 1.00 18.78 87 ASP A CA 1
ATOM 868 C C . ASP A 1 109 ? 23.951 18.559 32.505 1.00 19.41 87 ASP A C 1
ATOM 869 O O . ASP A 1 109 ? 23.700 17.531 33.120 1.00 20.16 87 ASP A O 1
ATOM 874 N N . GLY A 1 110 ? 23.574 19.755 32.911 1.00 20.21 88 GLY A N 1
ATOM 875 C CA . GLY A 1 110 ? 22.771 19.885 34.112 1.00 21.70 88 GLY A CA 1
ATOM 876 C C . GLY A 1 110 ? 22.019 21.183 34.168 1.00 22.18 88 GLY A C 1
ATOM 877 O O . GLY A 1 110 ? 22.011 21.971 33.212 1.00 23.09 88 GLY A O 1
ATOM 878 N N . VAL A 1 111 ? 21.378 21.396 35.302 1.00 23.10 89 VAL A N 1
ATOM 879 C CA . VAL A 1 111 ? 20.627 22.607 35.543 1.00 24.54 89 VAL A CA 1
ATOM 880 C C . VAL A 1 111 ? 21.072 23.140 36.884 1.00 24.76 89 VAL A C 1
ATOM 881 O O . VAL A 1 111 ? 21.055 22.406 37.878 1.00 25.18 89 VAL A O 1
ATOM 885 N N . ALA A 1 112 ? 21.508 24.397 36.901 1.00 25.46 90 ALA A N 1
ATOM 886 C CA . ALA A 1 112 ? 21.829 25.082 38.145 1.00 26.61 90 ALA A CA 1
ATOM 887 C C . ALA A 1 112 ? 20.499 25.472 38.769 1.00 27.63 90 ALA A C 1
ATOM 888 O O . ALA A 1 112 ? 19.764 26.265 38.193 1.00 27.91 90 ALA A O 1
ATOM 890 N N . THR A 1 113 ? 20.188 24.887 39.925 1.00 29.01 91 THR A N 1
ATOM 891 C CA . THR A 1 113 ? 18.877 25.039 40.583 1.00 30.42 91 THR A CA 1
ATOM 892 C C . THR A 1 113 ? 18.455 26.487 40.875 1.00 31.21 91 THR A C 1
ATOM 893 O O . THR A 1 113 ? 17.326 26.881 40.573 1.00 32.09 91 THR A O 1
ATOM 897 N N . VAL A 1 114 ? 19.355 27.276 41.456 1.00 32.05 92 VAL A N 1
ATOM 898 C CA . VAL A 1 114 ? 19.000 28.629 41.910 1.00 32.76 92 VAL A CA 1
ATOM 899 C C . VAL A 1 114 ? 18.714 29.591 40.746 1.00 32.88 92 VAL A C 1
ATOM 900 O O . VAL A 1 114 ? 17.750 30.366 40.794 1.00 33.50 92 VAL A O 1
ATOM 904 N N . SER A 1 115 ? 19.535 29.537 39.702 1.00 32.62 93 SER A N 1
ATOM 905 C CA . SER A 1 115 ? 19.327 30.406 38.533 1.00 32.13 93 SER A CA 1
ATOM 906 C C . SER A 1 115 ? 18.405 29.801 37.466 1.00 31.50 93 SER A C 1
ATOM 907 O O . SER A 1 115 ? 17.877 30.527 36.618 1.00 31.53 93 SER A O 1
ATOM 910 N N . GLY A 1 116 ? 18.227 28.479 37.500 1.00 30.70 94 GLY A N 1
ATOM 911 C CA . GLY A 1 116 ? 17.528 27.753 36.434 1.00 29.36 94 GLY A CA 1
ATOM 912 C C . GLY A 1 116 ? 18.378 27.605 35.178 1.00 28.90 94 GLY A C 1
ATOM 913 O O . GLY A 1 116 ? 17.973 26.948 34.209 1.00 28.74 94 GLY A O 1
ATOM 914 N N . GLY A 1 117 ? 19.572 28.199 35.199 1.00 27.79 95 GLY A N 1
ATOM 915 C CA . GLY A 1 117 ? 20.474 28.189 34.046 1.00 26.99 95 GLY A CA 1
ATOM 916 C C . GLY A 1 117 ? 20.894 26.773 33.682 1.00 26.08 95 GLY A C 1
ATOM 917 O O . GLY A 1 117 ? 21.097 25.926 34.553 1.00 25.69 95 GLY A O 1
ATOM 918 N N . LYS A 1 118 ? 20.996 26.513 32.387 1.00 25.51 96 LYS A N 1
ATOM 919 C CA . LYS A 1 118 ? 21.492 25.232 31.927 1.00 24.53 96 LYS A CA 1
ATOM 920 C C . LYS A 1 118 ? 23.004 25.243 32.000 1.00 23.53 96 LYS A C 1
ATOM 921 O O . LYS A 1 118 ? 23.651 26.242 31.656 1.00 23.80 96 LYS A O 1
ATOM 927 N N . LEU A 1 119 ? 23.563 24.135 32.473 1.00 21.25 97 LEU A N 1
ATOM 928 C CA . LEU A 1 119 ? 25.011 23.940 32.459 1.00 20.75 97 LEU A CA 1
ATOM 929 C C . LEU A 1 119 ? 25.348 22.943 31.368 1.00 19.42 97 LEU A C 1
ATOM 930 O O . LEU A 1 119 ? 24.785 21.849 31.326 1.00 19.65 97 LEU A O 1
ATOM 935 N N . ALA A 1 120 ? 26.252 23.338 30.476 1.00 19.14 98 ALA A N 1
ATOM 936 C CA . ALA A 1 120 ? 26.816 22.430 29.505 1.00 18.80 98 ALA A CA 1
ATOM 937 C C . ALA A 1 120 ? 28.323 22.648 29.633 1.00 18.64 98 ALA A C 1
ATOM 938 O O . ALA A 1 120 ? 28.862 23.698 29.242 1.00 19.47 98 ALA A O 1
ATO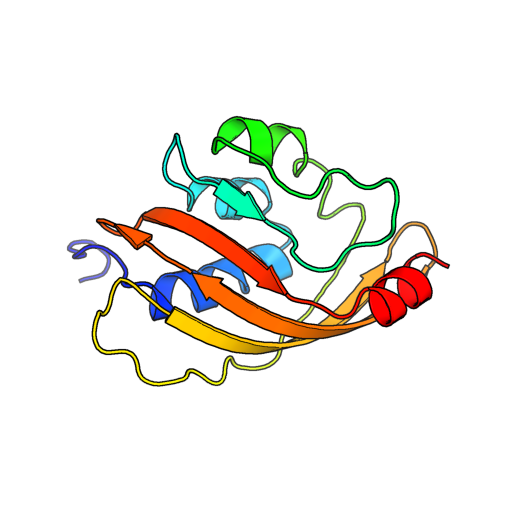M 940 N N . GLN A 1 121 ? 28.979 21.654 30.212 1.00 17.63 99 GLN A N 1
ATOM 941 C CA . GLN A 1 121 ? 30.379 21.817 30.629 1.00 17.39 99 GLN A CA 1
ATOM 942 C C . GLN A 1 121 ? 31.269 20.729 30.057 1.00 16.86 99 GLN A C 1
ATOM 943 O O . GLN A 1 121 ? 30.839 19.588 29.816 1.00 16.87 99 GLN A O 1
ATOM 949 N N . ASP A 1 122 ? 32.529 21.076 29.825 1.00 15.95 100 ASP A N 1
ATOM 950 C CA . ASP A 1 122 ? 33.494 20.174 29.214 1.00 16.76 100 ASP A CA 1
ATOM 951 C C . ASP A 1 122 ? 34.716 20.117 30.088 1.00 15.93 100 ASP A C 1
ATOM 952 O O . ASP A 1 122 ? 35.308 21.150 30.405 1.00 16.05 100 ASP A O 1
ATOM 957 N N . TYR A 1 123 ? 35.046 18.895 30.506 1.00 14.92 101 TYR A N 1
ATOM 958 C CA . TYR A 1 123 ? 36.032 18.685 31.566 1.00 14.29 101 TYR A CA 1
ATOM 959 C C . TYR A 1 123 ? 37.250 17.933 31.090 1.00 14.15 101 TYR A C 1
ATOM 960 O O . TYR A 1 123 ? 37.143 17.058 30.241 1.00 15.33 101 TYR A O 1
ATOM 969 N N . ILE A 1 124 ? 38.402 18.248 31.681 1.00 14.17 102 ILE A N 1
ATOM 970 C CA . ILE A 1 124 ? 39.531 17.326 31.687 1.00 14.71 102 ILE A CA 1
ATOM 971 C C . ILE A 1 124 ? 39.982 17.245 33.137 1.00 14.77 102 ILE A C 1
ATOM 972 O O . ILE A 1 124 ? 40.397 18.245 33.735 1.00 14.33 102 ILE A O 1
ATOM 977 N N . SER A 1 125 ? 39.821 16.059 33.713 1.00 14.46 103 SER A N 1
ATOM 978 C CA . SER A 1 125 ? 40.193 15.823 35.113 1.00 15.30 103 SER A CA 1
ATOM 979 C C . SER A 1 125 ? 41.487 15.074 35.215 1.00 15.74 103 SER A C 1
ATOM 980 O O . SER A 1 125 ? 41.686 14.054 34.534 1.00 16.45 103 SER A O 1
ATOM 983 N N . VAL A 1 126 ? 42.363 15.554 36.098 1.00 15.48 104 VAL A N 1
ATOM 984 C CA . VAL A 1 126 ? 43.611 14.852 36.450 1.00 15.39 104 VAL A CA 1
ATOM 985 C C . VAL A 1 126 ? 43.437 14.369 37.889 1.00 16.57 104 VAL A C 1
ATOM 986 O O . VAL A 1 126 ? 43.264 15.210 38.787 1.00 16.76 104 VAL A O 1
ATOM 990 N N . LEU A 1 127 ? 43.425 13.048 38.101 1.00 16.13 105 LEU A N 1
ATOM 991 C CA . LEU A 1 127 ? 43.348 12.518 39.466 1.00 17.41 105 LEU A CA 1
ATOM 992 C C . LEU A 1 127 ? 44.600 11.760 39.827 1.00 17.60 105 LEU A C 1
ATOM 993 O O . LEU A 1 127 ? 45.038 10.884 39.059 1.00 17.52 105 LEU A O 1
ATOM 998 N N A ARG A 1 128 ? 45.192 12.107 40.969 0.60 17.58 106 ARG A N 1
ATOM 999 N N B ARG A 1 128 ? 45.165 12.087 40.986 0.40 17.34 106 ARG A N 1
ATOM 1000 C CA A ARG A 1 128 ? 46.265 11.300 41.560 0.60 18.29 106 ARG A CA 1
ATOM 1001 C CA B ARG A 1 128 ? 46.266 11.322 41.565 0.40 17.45 106 ARG A CA 1
ATOM 1002 C C A ARG A 1 128 ? 45.696 10.616 42.782 0.60 18.38 106 ARG A C 1
ATOM 1003 C C B ARG A 1 128 ? 45.738 10.631 42.809 0.40 18.00 106 ARG A C 1
ATOM 1004 O O A ARG A 1 128 ? 45.043 11.247 43.597 0.60 18.38 106 ARG A O 1
ATOM 1005 O O B ARG A 1 128 ? 45.148 11.276 43.669 0.40 18.02 106 ARG A O 1
ATOM 1020 N N . THR A 1 129 ? 45.945 9.323 42.903 1.00 18.33 107 THR A N 1
ATOM 1021 C CA . THR A 1 129 ? 45.335 8.536 43.983 1.00 18.68 107 THR A CA 1
ATOM 1022 C C . THR A 1 129 ? 46.414 7.698 44.640 1.00 19.53 107 THR A C 1
ATOM 1023 O O . THR A 1 129 ? 47.519 7.589 44.110 1.00 19.98 107 THR A O 1
ATOM 1027 N N . ARG A 1 130 ? 46.104 7.152 45.808 1.00 19.84 108 ARG A N 1
ATOM 1028 C CA . ARG A 1 130 ? 47.005 6.204 46.478 1.00 20.77 108 ARG A CA 1
ATOM 1029 C C . ARG A 1 130 ? 46.157 5.316 47.350 1.00 20.78 108 ARG A C 1
ATOM 1030 O O . ARG A 1 130 ? 45.327 5.807 48.121 1.00 20.33 108 ARG A O 1
ATOM 1038 N N . ASP A 1 131 ? 46.347 4.010 47.205 1.00 21.13 109 ASP A N 1
ATOM 1039 C CA . ASP A 1 131 ? 45.579 3.038 47.991 1.00 21.84 109 ASP A CA 1
ATOM 1040 C C . ASP A 1 131 ? 44.069 3.290 47.906 1.00 20.64 109 ASP A C 1
ATOM 1041 O O . ASP A 1 131 ? 43.320 3.122 48.882 1.00 21.11 109 ASP A O 1
ATOM 1046 N N . GLY A 1 132 ? 43.620 3.682 46.714 1.00 19.81 110 GLY A N 1
ATOM 1047 C CA . GLY A 1 132 ? 42.197 3.828 46.465 1.00 19.49 110 GLY A CA 1
ATOM 1048 C C . GLY A 1 132 ? 41.567 5.107 46.981 1.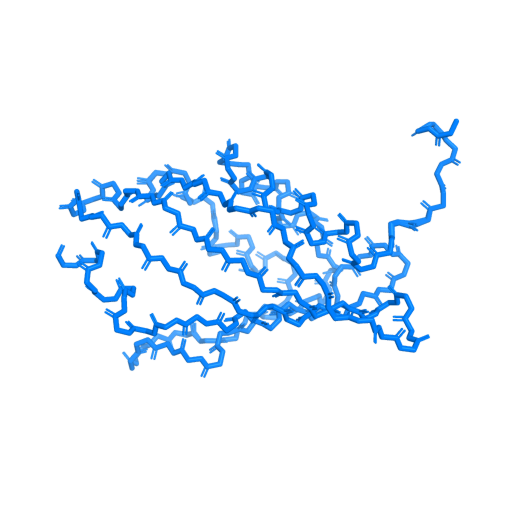00 18.64 110 GLY A C 1
ATOM 1049 O O . GLY A 1 132 ? 40.359 5.236 46.940 1.00 18.99 110 GLY A O 1
ATOM 1050 N N . GLN A 1 133 ? 42.379 6.059 47.451 1.00 18.56 111 GLN A N 1
ATOM 1051 C CA . GLN A 1 133 ? 41.862 7.354 47.917 1.00 17.73 111 GLN A CA 1
ATOM 1052 C C . GLN A 1 133 ? 42.418 8.484 47.046 1.00 17.15 111 GLN A C 1
ATOM 1053 O O . GLN A 1 133 ? 43.549 8.385 46.550 1.00 18.13 111 GLN A O 1
ATOM 1059 N N . ILE A 1 134 ? 41.646 9.561 46.895 1.00 16.34 112 ILE A N 1
ATOM 1060 C CA . ILE A 1 134 ? 42.086 10.693 46.060 1.00 16.94 112 ILE A CA 1
ATOM 1061 C C . ILE A 1 134 ? 43.048 11.583 46.836 1.00 16.95 112 ILE A C 1
ATOM 1062 O O . ILE A 1 134 ? 42.702 12.077 47.921 1.00 17.09 112 ILE A O 1
ATOM 1067 N N . LEU A 1 135 ? 44.249 11.768 46.293 1.00 17.30 113 LEU A N 1
ATOM 1068 C CA . LEU A 1 135 ? 45.214 12.708 46.835 1.00 18.06 113 LEU A CA 1
ATOM 1069 C C . LEU A 1 135 ? 45.050 14.080 46.172 1.00 18.11 113 LEU A C 1
ATOM 1070 O O . LEU A 1 135 ? 45.202 15.105 46.834 1.00 18.57 113 LEU A O 1
ATOM 1075 N N . LEU A 1 136 ? 44.775 14.096 44.862 1.00 16.87 114 LEU A N 1
ATOM 1076 C CA . LEU A 1 136 ? 44.623 15.345 44.120 1.00 17.90 114 LEU A CA 1
ATOM 1077 C C . LEU A 1 136 ? 43.568 15.135 43.063 1.00 17.95 114 LEU A C 1
ATOM 1078 O O . LEU A 1 136 ? 43.627 14.144 42.325 1.00 18.01 114 LEU A O 1
ATOM 1083 N N . TYR A 1 137 ? 42.562 16.011 43.050 1.00 17.02 115 TYR A N 1
ATOM 1084 C CA . TYR A 1 137 ? 41.561 16.041 41.969 1.00 16.52 115 TYR A CA 1
ATOM 1085 C C . TYR A 1 137 ? 41.741 17.435 41.362 1.00 16.29 115 TYR A C 1
ATOM 1086 O O . TYR A 1 137 ? 41.358 18.453 41.950 1.00 15.89 115 TYR A O 1
ATOM 1095 N N . ARG A 1 138 ? 42.328 17.485 40.172 1.00 16.06 116 ARG A N 1
ATOM 1096 C CA . ARG A 1 138 ? 42.601 18.729 39.514 1.00 15.78 116 ARG A CA 1
ATOM 1097 C C . ARG A 1 138 ? 41.569 18.846 38.392 1.00 14.69 116 ARG A C 1
ATOM 1098 O O . ARG A 1 138 ? 41.634 18.135 37.376 1.00 15.06 116 ARG A O 1
ATOM 1106 N N . ASP A 1 139 ? 40.569 19.696 38.634 1.00 14.04 117 ASP A N 1
ATOM 1107 C CA . ASP A 1 139 ? 39.292 19.660 37.934 1.00 14.22 117 ASP A CA 1
ATOM 1108 C C . ASP A 1 139 ? 39.253 20.831 36.949 1.00 14.49 117 ASP A C 1
ATOM 1109 O O . ASP A 1 139 ? 38.832 21.930 37.299 1.00 14.46 117 ASP A O 1
ATOM 1114 N N . PHE A 1 140 ? 39.735 20.597 35.719 1.00 14.31 118 PHE A N 1
ATOM 1115 C CA . PHE A 1 140 ? 39.708 21.645 34.689 1.00 14.37 118 PHE A CA 1
ATOM 1116 C C . PHE A 1 140 ? 38.340 21.661 34.050 1.00 14.62 118 PHE A C 1
ATOM 1117 O O . PHE A 1 140 ? 37.783 20.603 33.702 1.00 15.18 118 PHE A O 1
ATOM 1125 N N . TRP A 1 141 ? 37.809 22.867 33.871 1.00 15.01 119 TRP A N 1
ATOM 1126 C CA . TRP A 1 141 ? 36.548 23.099 33.162 1.00 14.91 119 TRP A CA 1
ATOM 1127 C C . TRP A 1 141 ? 36.541 24.518 32.642 1.00 14.34 119 TRP A C 1
ATOM 1128 O O . TRP A 1 141 ? 37.410 25.347 32.989 1.00 14.83 119 TRP A O 1
ATOM 1139 N N . ASN A 1 142 ? 35.567 24.789 31.769 1.00 14.84 120 ASN A N 1
ATOM 1140 C CA . ASN A 1 142 ? 35.510 26.071 31.103 1.00 15.41 120 ASN A CA 1
ATOM 1141 C C . ASN A 1 142 ? 34.773 27.097 31.973 1.00 15.62 120 ASN A C 1
ATOM 1142 O O . ASN A 1 142 ? 33.555 26.982 32.159 1.00 16.61 120 ASN A O 1
ATOM 1147 N N . PRO A 1 143 ? 35.500 28.087 32.518 1.00 16.61 121 PRO A N 1
ATOM 1148 C CA . PRO A 1 143 ? 34.846 29.026 33.425 1.00 17.09 121 PRO A CA 1
ATOM 1149 C C . PRO A 1 143 ? 33.767 29.861 32.714 1.00 18.41 121 PRO A C 1
ATOM 1150 O O . PRO A 1 143 ? 32.809 30.294 33.371 1.00 18.55 121 PRO A O 1
ATOM 1154 N N . LEU A 1 144 ? 33.883 30.056 31.395 1.00 17.73 122 LEU A N 1
ATOM 1155 C CA . LEU A 1 144 ? 32.818 30.783 30.678 1.00 19.31 122 LEU A CA 1
ATOM 1156 C C . LEU A 1 144 ? 31.484 30.043 30.699 1.00 19.86 122 LEU A C 1
ATOM 1157 O O . LEU A 1 144 ? 30.430 30.655 30.887 1.00 20.65 122 LEU A O 1
ATOM 1162 N N . ARG A 1 145 ? 31.521 28.731 30.498 1.00 19.50 123 ARG A N 1
ATOM 1163 C CA . ARG A 1 145 ? 30.305 27.925 30.543 1.00 19.91 123 ARG A CA 1
ATOM 1164 C C . ARG A 1 145 ? 29.733 27.862 31.938 1.00 20.45 123 ARG A C 1
ATOM 1165 O O . ARG A 1 145 ? 28.507 27.839 32.123 1.00 20.42 123 ARG A O 1
ATOM 1173 N N . HIS A 1 146 ? 30.604 27.840 32.943 1.00 20.15 124 HIS A N 1
ATOM 1174 C CA . HIS A 1 146 ? 30.091 27.817 34.281 1.00 20.69 124 HIS A CA 1
ATOM 1175 C C . HIS A 1 146 ? 29.374 29.117 34.605 1.00 20.69 124 HIS A C 1
ATOM 1176 O O . HIS A 1 146 ? 28.292 29.081 35.177 1.00 21.87 124 HIS A O 1
ATOM 1183 N N . LEU A 1 147 ? 29.960 30.240 34.206 1.00 20.85 125 LEU A N 1
ATOM 1184 C CA . LEU A 1 147 ? 29.330 31.549 34.399 1.00 22.44 125 LEU A CA 1
ATOM 1185 C C . LEU A 1 147 ? 28.005 31.652 33.653 1.00 22.62 125 LEU A C 1
ATOM 1186 O O . LEU A 1 147 ? 27.067 32.265 34.151 1.00 23.36 125 LEU A O 1
ATOM 1191 N N . GLU A 1 148 ? 27.920 31.040 32.474 1.00 23.58 126 GLU A N 1
ATOM 1192 C CA . GLU A 1 148 ? 26.643 31.010 31.726 1.00 24.60 126 GLU A CA 1
ATOM 1193 C C . GLU A 1 148 ? 25.537 30.312 32.514 1.00 25.57 126 GLU A C 1
ATOM 1194 O O . GLU A 1 148 ? 24.423 30.827 32.607 1.00 26.29 126 GLU A O 1
ATOM 1200 N N . ALA A 1 149 ? 25.843 29.155 33.109 1.00 26.61 127 ALA A N 1
ATOM 1201 C CA . ALA A 1 149 ? 24.876 28.441 33.959 1.00 27.47 127 ALA A CA 1
ATOM 1202 C C . ALA A 1 149 ? 24.464 29.275 35.172 1.00 28.49 127 ALA A C 1
ATOM 1203 O O . ALA A 1 149 ? 23.281 29.352 35.510 1.00 28.31 127 ALA A O 1
ATOM 1205 N N . LEU A 1 150 ? 25.445 29.892 35.824 1.00 29.30 128 LEU A N 1
ATOM 1206 C CA . LEU A 1 150 ? 25.163 30.684 37.028 1.00 30.67 128 LEU A CA 1
ATOM 1207 C C . LEU A 1 150 ? 24.310 31.917 36.745 1.00 31.30 128 LEU A C 1
ATOM 1208 O O . LEU A 1 150 ? 23.574 32.386 37.626 1.00 31.16 128 LEU A O 1
ATOM 1213 N N . GLY A 1 151 ? 24.392 32.424 35.517 1.00 32.02 129 GLY A N 1
ATOM 1214 C CA . GLY A 1 151 ? 23.544 33.530 35.090 1.00 33.49 129 GLY A CA 1
ATOM 1215 C C . GLY A 1 151 ? 22.368 33.064 34.243 1.00 34.38 129 GLY A C 1
ATOM 1216 O O . GLY A 1 151 ? 21.722 32.050 34.546 1.00 35.29 129 GLY A O 1
#

InterPro domains:
  IPR032710 NTF2-like domain superfamily [SSF54427] (1-129)
  IPR037401 SnoaL-like domain [PF12680] (11-113)

Nearest PDB structures (foldseek):
  1z1s-assembly1_A  TM=1.007E+00  e=1.036E-28  Pseudomonas aeruginosa PAO1
  4j8t-assembly5_A  TM=9.779E-01  e=2.238E-22  Pseudomonas aeruginosa PAO1
  5bvb-assembly1_A  TM=9.678E-01  e=4.545E-22  synthetic construct
  5bvb-assembly6_D-2  TM=9.572E-01  e=5.756E-22  synthetic construct
  4j9a-assembly1_A  TM=9.652E-01  e=5.119E-20  Pseudomonas aeruginosa PAO1

CATH classification: 3.10.450.50

Secondary structure (DSSP, 8-state):
-TTSPPPP-HHHHHHHHHHHHHTT-HHHHHHTEEEEEEEE-SS--TTS--EEESHHHHHHTTTTGGGTEEEEEPPPEEEPPSSTTEEEEEEEEEEEETTT--EEEEEEEEEEEEETTEEEEEEEEE-HHHHHHHH-